Protein AF-A0A388NTK4-F1 (afdb_monomer_lite)

Structure (mmCIF, N/CA/C/O backbone):
data_AF-A0A388NTK4-F1
#
_entry.id   AF-A0A388NTK4-F1
#
loop_
_atom_site.group_PDB
_atom_site.id
_atom_site.type_symbol
_atom_site.label_atom_id
_atom_site.label_alt_id
_atom_site.label_comp_id
_atom_site.label_asym_id
_atom_site.label_entity_id
_atom_site.label_seq_id
_atom_site.pdbx_PDB_ins_code
_atom_site.Cartn_x
_atom_site.Cartn_y
_atom_site.Cartn_z
_atom_site.occupancy
_atom_site.B_iso_or_equiv
_atom_site.auth_seq_id
_atom_site.auth_comp_id
_atom_site.auth_asym_id
_atom_site.auth_atom_id
_atom_site.pdbx_PDB_model_num
ATOM 1 N N . MET A 1 1 ? 10.136 -12.941 16.688 1.00 29.27 1 MET A N 1
ATOM 2 C CA . MET A 1 1 ? 9.055 -11.933 16.617 1.00 29.27 1 MET A CA 1
ATOM 3 C C . MET A 1 1 ? 9.685 -10.572 16.359 1.00 29.27 1 MET A C 1
ATOM 5 O O . MET A 1 1 ? 10.262 -9.998 17.272 1.00 29.27 1 MET A O 1
ATOM 9 N N . GLY A 1 2 ? 9.682 -10.105 15.109 1.00 33.34 2 GLY A N 1
ATOM 10 C CA . GLY A 1 2 ? 10.228 -8.795 14.749 1.00 33.34 2 GLY A CA 1
ATOM 11 C C . GLY A 1 2 ? 9.126 -7.742 14.763 1.00 33.34 2 GLY A C 1
ATOM 12 O O . GLY A 1 2 ? 8.312 -7.706 13.849 1.00 33.34 2 GLY A O 1
ATOM 13 N N . HIS A 1 3 ? 9.092 -6.884 15.784 1.00 34.88 3 HIS A N 1
ATOM 14 C CA . HIS A 1 3 ? 8.273 -5.670 15.764 1.00 34.88 3 HIS A CA 1
ATOM 15 C C . HIS A 1 3 ? 8.955 -4.625 14.874 1.00 34.88 3 HIS A C 1
ATOM 17 O O . HIS A 1 3 ? 9.623 -3.715 15.368 1.00 34.88 3 HIS A O 1
ATOM 23 N N . GLN A 1 4 ? 8.825 -4.756 13.554 1.00 45.66 4 GLN A N 1
ATOM 24 C CA . GLN A 1 4 ? 9.273 -3.705 12.648 1.00 45.66 4 GLN A CA 1
ATOM 25 C C . GLN A 1 4 ? 8.197 -2.620 12.623 1.00 45.66 4 GLN A C 1
ATOM 27 O O . GLN A 1 4 ? 7.233 -2.709 11.876 1.00 45.66 4 GLN A 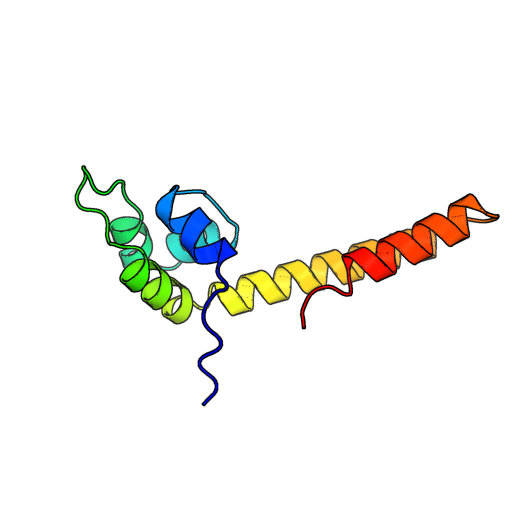O 1
ATOM 32 N N . ARG A 1 5 ? 8.334 -1.644 13.526 1.00 49.62 5 ARG A N 1
ATOM 33 C CA . ARG A 1 5 ? 7.432 -0.494 13.678 1.00 49.62 5 ARG A CA 1
ATOM 34 C C . ARG A 1 5 ? 7.169 0.147 12.314 1.00 49.62 5 ARG A C 1
ATOM 36 O O . ARG A 1 5 ? 8.127 0.420 11.591 1.00 49.62 5 ARG A O 1
ATOM 43 N N . LEU A 1 6 ? 5.900 0.426 12.005 1.00 56.50 6 LEU A N 1
ATOM 44 C CA . LEU A 1 6 ? 5.514 1.418 10.999 1.00 56.50 6 LEU A CA 1
ATOM 45 C C . LEU A 1 6 ? 6.482 2.612 11.091 1.00 56.50 6 LEU A C 1
ATOM 47 O O . LEU A 1 6 ? 6.669 3.184 12.168 1.00 56.50 6 LEU A O 1
ATOM 51 N N . GLY A 1 7 ? 7.197 2.893 10.000 1.00 55.41 7 GLY A N 1
ATOM 52 C CA . GLY A 1 7 ? 8.321 3.829 9.996 1.00 55.41 7 GLY A CA 1
ATOM 53 C C . GLY A 1 7 ? 7.919 5.251 10.403 1.00 55.41 7 GLY A C 1
ATOM 54 O O . GLY A 1 7 ? 6.741 5.600 10.447 1.00 55.41 7 GLY A O 1
ATOM 55 N N . LYS A 1 8 ? 8.913 6.114 10.654 1.00 56.06 8 LYS A N 1
ATOM 56 C CA . LYS A 1 8 ? 8.714 7.531 11.037 1.00 56.06 8 LYS A CA 1
ATOM 57 C C . LYS A 1 8 ? 7.708 8.268 10.134 1.00 56.06 8 LYS A C 1
ATOM 59 O O . LYS A 1 8 ? 6.916 9.062 10.632 1.00 56.06 8 LYS A O 1
ATOM 64 N N . SER A 1 9 ? 7.698 7.963 8.835 1.00 57.66 9 SER A N 1
ATOM 65 C CA . SER A 1 9 ? 6.777 8.553 7.855 1.00 57.66 9 SER A CA 1
ATOM 66 C C . SER A 1 9 ? 5.310 8.210 8.135 1.00 57.66 9 SER A C 1
ATOM 68 O O . SER A 1 9 ? 4.454 9.087 8.086 1.00 57.66 9 SER A O 1
ATOM 70 N N . SER A 1 10 ? 5.020 6.968 8.531 1.00 69.50 10 SER A N 1
ATOM 71 C CA . SER A 1 10 ? 3.665 6.535 8.882 1.00 69.50 10 SER A CA 1
ATOM 72 C C . SER A 1 10 ? 3.135 7.244 10.132 1.00 69.50 10 SER A C 1
ATOM 74 O O . SER A 1 10 ? 1.949 7.552 10.186 1.00 69.50 10 SER A O 1
ATOM 76 N N . SER A 1 11 ? 3.996 7.550 11.112 1.00 81.44 11 SER A N 1
ATOM 77 C CA . SER A 1 11 ? 3.599 8.307 12.313 1.00 81.44 11 SER A CA 1
ATOM 78 C C . SER A 1 11 ? 3.163 9.729 11.959 1.00 81.44 11 SER A C 1
ATOM 80 O O . SER A 1 11 ? 2.076 10.152 12.345 1.00 81.44 11 SER A O 1
ATOM 82 N N . SER A 1 12 ? 3.958 10.435 11.148 1.00 85.50 12 SER A N 1
ATOM 83 C CA . SER A 1 12 ? 3.640 11.803 10.716 1.00 85.50 12 SER A CA 1
ATOM 84 C C . SER A 1 12 ? 2.371 11.866 9.854 1.00 85.50 12 SER A C 1
ATOM 86 O O . SER A 1 12 ? 1.551 12.777 9.999 1.00 85.50 12 SER A O 1
ATOM 88 N N . ASP A 1 13 ? 2.157 10.876 8.983 1.00 89.94 13 ASP A N 1
ATOM 89 C CA . ASP A 1 13 ? 0.938 10.782 8.174 1.00 89.94 13 ASP A CA 1
ATOM 90 C C . ASP A 1 13 ? -0.313 10.523 9.031 1.00 89.94 13 ASP A C 1
ATOM 92 O O . ASP A 1 13 ? -1.381 11.071 8.750 1.00 89.94 13 ASP A O 1
ATOM 96 N N . ILE A 1 14 ? -0.188 9.733 10.103 1.00 92.50 14 ILE A N 1
ATOM 97 C CA . ILE A 1 14 ? -1.274 9.495 11.063 1.00 92.50 14 ILE A CA 1
ATOM 98 C C . ILE A 1 14 ? -1.566 10.756 11.885 1.00 92.50 14 ILE A C 1
ATOM 100 O O . ILE A 1 14 ? -2.732 11.136 12.006 1.00 92.50 14 ILE A O 1
ATOM 104 N N . GLU A 1 15 ? -0.532 11.430 12.395 1.00 91.06 15 GLU A N 1
ATOM 105 C CA . GLU A 1 15 ? -0.655 12.686 13.152 1.00 91.06 15 GLU A CA 1
ATOM 106 C C . GLU A 1 15 ? -1.387 13.763 12.341 1.00 91.06 15 GLU A C 1
ATOM 108 O O . GLU A 1 15 ? -2.290 14.429 12.845 1.00 91.06 15 GLU A O 1
ATOM 113 N N . SER A 1 16 ? -1.053 13.875 11.053 1.00 90.69 16 SER A N 1
ATOM 114 C CA . SER A 1 16 ? -1.671 14.821 10.113 1.00 90.69 16 SER A CA 1
ATOM 115 C C . SER A 1 16 ? -2.977 14.329 9.475 1.00 90.69 16 SER A C 1
ATOM 117 O O . SER A 1 16 ? -3.536 15.004 8.611 1.00 90.69 16 SER A O 1
ATOM 119 N N . ARG A 1 17 ? -3.491 13.171 9.900 1.00 92.06 17 ARG A N 1
ATOM 120 C CA . ARG A 1 17 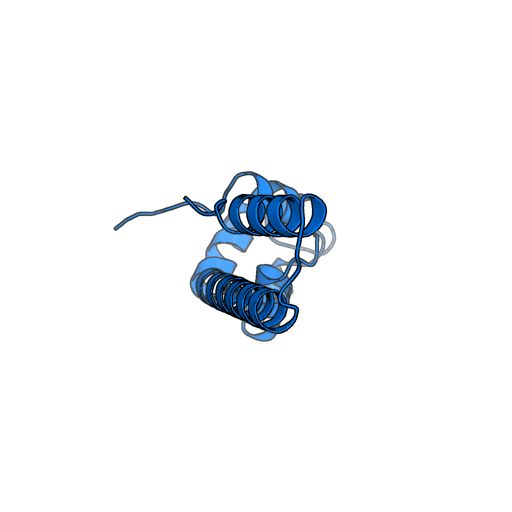? -4.742 12.568 9.414 1.00 92.06 17 ARG A CA 1
ATOM 121 C C . ARG A 1 17 ? -4.802 12.343 7.890 1.00 92.06 17 ARG A C 1
ATOM 123 O O . ARG A 1 17 ? -5.872 12.431 7.278 1.00 92.06 17 ARG A O 1
ATOM 130 N N . LYS A 1 18 ? -3.668 12.043 7.248 1.00 93.50 18 LYS A N 1
ATOM 131 C CA . LYS A 1 18 ? -3.618 11.778 5.801 1.00 93.50 18 LYS A CA 1
ATOM 132 C C . LYS A 1 18 ? -4.272 10.447 5.441 1.00 93.50 18 LYS A C 1
ATOM 134 O O . LYS A 1 18 ? -4.006 9.410 6.035 1.00 93.50 18 LYS A O 1
ATOM 139 N N . LYS A 1 19 ? -5.044 10.449 4.356 1.00 93.44 19 LYS A N 1
ATOM 140 C CA . LYS A 1 19 ? -5.671 9.247 3.787 1.00 93.44 19 LYS A CA 1
ATOM 141 C C . LYS A 1 19 ? -4.672 8.432 2.957 1.00 93.44 19 LYS A C 1
ATOM 143 O O . LYS A 1 19 ? -4.769 8.381 1.734 1.00 93.44 19 LYS A O 1
ATOM 148 N N . THR A 1 20 ? -3.691 7.825 3.615 1.00 94.81 20 THR A N 1
ATOM 149 C CA . THR A 1 20 ? -2.741 6.913 2.963 1.00 94.81 20 THR A CA 1
ATOM 150 C C . THR A 1 20 ? -3.385 5.550 2.694 1.00 94.81 20 THR A C 1
ATOM 152 O O . THR A 1 20 ? -4.390 5.192 3.311 1.00 94.81 20 THR A O 1
ATOM 155 N N . LEU A 1 21 ? -2.811 4.769 1.772 1.00 95.12 21 LEU A N 1
ATOM 156 C CA . LEU A 1 21 ? -3.321 3.442 1.407 1.00 95.12 21 LEU A CA 1
ATOM 157 C C . LEU A 1 21 ? -3.591 2.509 2.609 1.00 95.12 21 LEU A C 1
ATOM 159 O O . LEU A 1 21 ? -4.701 1.973 2.667 1.00 95.12 21 LEU A O 1
ATOM 163 N N . PRO A 1 22 ? -2.675 2.342 3.589 1.00 94.81 22 PRO A N 1
ATOM 164 C CA . PRO A 1 22 ? -2.950 1.488 4.744 1.00 94.81 22 PRO A CA 1
ATOM 165 C C . PRO A 1 22 ? -4.152 1.976 5.563 1.00 94.81 22 PRO A C 1
ATOM 167 O O . PRO A 1 22 ? -4.921 1.158 6.056 1.00 94.81 22 PRO A O 1
ATOM 170 N N . LEU A 1 23 ? -4.374 3.288 5.670 1.00 95.69 23 LEU A N 1
ATOM 171 C CA . LEU A 1 23 ? -5.505 3.840 6.418 1.00 95.69 23 LEU A CA 1
ATOM 172 C C . LEU A 1 23 ? -6.831 3.719 5.684 1.00 95.69 23 LEU A C 1
ATOM 174 O O . LEU A 1 23 ? -7.833 3.375 6.303 1.00 95.69 23 LEU A O 1
ATOM 178 N N . VAL A 1 24 ? -6.848 3.970 4.375 1.00 96.56 24 VAL A N 1
ATOM 179 C CA . VAL A 1 24 ? -8.063 3.795 3.568 1.00 96.56 24 VAL A CA 1
ATOM 180 C C . VAL A 1 24 ? -8.525 2.342 3.627 1.00 96.56 24 VAL A C 1
ATOM 182 O O . VAL A 1 24 ? -9.691 2.087 3.919 1.00 96.56 24 VAL A O 1
ATOM 185 N N . TYR A 1 25 ? -7.603 1.400 3.417 1.00 97.62 25 TYR A N 1
ATOM 186 C CA . TYR A 1 25 ? -7.903 -0.023 3.529 1.00 97.62 25 TYR A CA 1
ATOM 187 C C . TYR A 1 25 ? -8.283 -0.416 4.963 1.00 97.62 25 TYR A C 1
ATOM 189 O O . TYR A 1 25 ? -9.316 -1.041 5.185 1.00 97.62 25 TYR A O 1
ATOM 197 N N . GLY A 1 26 ? -7.488 -0.018 5.958 1.00 96.69 26 GLY A N 1
ATOM 198 C CA . GLY A 1 26 ? -7.747 -0.362 7.353 1.00 96.69 26 GLY A CA 1
ATOM 199 C C . GLY A 1 26 ? -9.131 0.101 7.823 1.00 96.69 26 GLY A C 1
ATOM 200 O O . GLY A 1 26 ? -9.873 -0.682 8.410 1.00 96.69 26 GLY A O 1
ATOM 201 N N . CYS A 1 27 ? -9.523 1.337 7.505 1.00 97.19 27 CYS A N 1
ATOM 202 C CA . CYS A 1 27 ? -10.851 1.865 7.829 1.00 97.19 27 CYS A CA 1
ATOM 203 C C . CYS A 1 27 ? -11.985 1.152 7.079 1.00 97.19 27 CYS A C 1
ATOM 205 O O . CYS A 1 27 ? -13.101 1.097 7.591 1.00 97.19 27 CYS A O 1
ATOM 207 N N . SER A 1 28 ? -11.732 0.611 5.881 1.00 97.81 28 SER A N 1
ATOM 208 C CA . SER A 1 28 ? -12.754 -0.124 5.127 1.00 97.81 28 SER A CA 1
ATOM 209 C C . SER A 1 28 ? -13.033 -1.513 5.700 1.00 97.81 28 SER A C 1
ATOM 211 O O . SER A 1 28 ? -14.119 -2.043 5.489 1.00 97.81 28 SER A O 1
ATOM 213 N N . VAL A 1 29 ? -12.063 -2.109 6.404 1.00 98.00 29 VAL A N 1
ATOM 214 C CA . VAL A 1 29 ? -12.172 -3.474 6.955 1.00 98.00 29 VAL A CA 1
ATOM 215 C C . VAL A 1 29 ? -12.313 -3.512 8.478 1.00 98.00 29 VAL A C 1
ATOM 217 O O . VAL A 1 29 ? -12.670 -4.548 9.031 1.00 98.00 29 VAL A O 1
ATOM 220 N N . SER A 1 30 ? -12.060 -2.397 9.169 1.00 98.06 30 SER A N 1
ATOM 221 C CA . SER A 1 30 ? -12.157 -2.289 10.626 1.00 98.06 30 SER A CA 1
ATOM 222 C C . SER A 1 30 ? -12.992 -1.070 11.036 1.00 98.06 30 SER A C 1
ATOM 224 O O . SER A 1 30 ? -12.498 0.063 11.015 1.00 98.06 30 SER A O 1
ATOM 226 N N . PRO A 1 31 ? -14.249 -1.279 11.480 1.00 97.50 31 PRO A N 1
ATOM 227 C CA . PRO A 1 31 ? -15.073 -0.212 12.048 1.00 97.50 31 PRO A CA 1
ATOM 228 C C . PRO A 1 31 ? -14.423 0.463 13.264 1.00 97.50 31 PRO A C 1
ATOM 230 O O . PRO A 1 31 ? -14.573 1.670 13.452 1.00 97.50 31 PRO A O 1
ATOM 233 N N . ALA A 1 32 ? -13.662 -0.295 14.063 1.00 97.50 32 ALA A N 1
ATOM 234 C CA . ALA A 1 32 ? -12.914 0.232 15.202 1.00 97.50 32 ALA A CA 1
ATOM 235 C C . ALA A 1 32 ? -11.838 1.230 14.752 1.00 97.50 32 ALA A C 1
ATOM 237 O O . ALA A 1 32 ? -11.749 2.329 15.295 1.00 97.50 32 ALA A O 1
ATOM 238 N N . LEU A 1 33 ? -11.084 0.896 13.700 1.00 97.31 33 LEU A N 1
ATOM 239 C CA . LEU A 1 33 ? -10.115 1.818 13.112 1.00 97.31 33 LEU A CA 1
ATOM 240 C C . LEU A 1 33 ? -10.800 3.042 12.493 1.00 97.31 33 LEU A C 1
ATOM 242 O O . LEU A 1 33 ? -10.326 4.158 12.684 1.00 97.31 33 LEU A O 1
ATOM 246 N N . ALA A 1 34 ? -11.939 2.875 11.819 1.00 96.75 34 ALA A N 1
ATOM 247 C CA . ALA A 1 34 ? -12.692 4.007 11.275 1.00 96.75 34 ALA A CA 1
ATOM 248 C C . ALA A 1 34 ? -13.166 4.985 12.370 1.00 96.75 34 ALA A C 1
ATOM 250 O O . ALA A 1 34 ? -13.107 6.202 12.180 1.00 96.75 34 ALA A O 1
ATOM 251 N N . ALA A 1 35 ? -13.596 4.473 13.528 1.00 96.88 35 ALA A N 1
ATOM 252 C CA . ALA A 1 35 ? -13.945 5.295 14.685 1.00 96.88 35 ALA A CA 1
ATOM 253 C C . ALA A 1 35 ? -12.709 5.988 15.287 1.00 96.88 35 ALA A C 1
ATOM 255 O O . ALA A 1 35 ? -12.724 7.203 15.493 1.00 96.88 35 ALA A O 1
ATOM 256 N N . ALA A 1 36 ? -11.621 5.239 15.484 1.00 96.62 36 ALA A N 1
ATOM 257 C CA . ALA A 1 36 ? -10.348 5.742 15.996 1.00 96.62 36 ALA A CA 1
ATOM 258 C C . ALA A 1 36 ? -9.712 6.800 15.072 1.00 96.62 36 ALA A C 1
ATOM 260 O O . ALA A 1 36 ? -9.037 7.728 15.531 1.00 96.62 36 ALA A O 1
ATOM 261 N N . TYR A 1 37 ? -9.946 6.715 13.758 1.00 96.31 37 TYR A N 1
ATOM 262 C CA . TYR A 1 37 ? -9.322 7.608 12.788 1.00 96.31 37 TYR A CA 1
ATOM 263 C C . TYR A 1 37 ? -10.008 8.987 12.628 1.00 96.31 37 TYR A C 1
ATOM 265 O O . TYR A 1 37 ? -9.540 9.823 11.851 1.00 96.31 37 TYR A O 1
ATOM 273 N N . ARG A 1 38 ? -11.051 9.292 13.408 1.00 93.69 38 ARG A N 1
ATOM 274 C CA . ARG A 1 38 ? -11.679 10.629 13.453 1.00 93.69 38 ARG A CA 1
ATOM 275 C C . ARG A 1 38 ? -10.729 11.718 13.978 1.00 93.69 38 ARG A C 1
ATOM 277 O O . ARG A 1 38 ? -9.771 11.392 14.666 1.00 93.69 38 ARG A O 1
ATOM 284 N N . PRO A 1 39 ? -10.968 13.014 13.705 1.00 91.00 39 PRO A N 1
ATOM 285 C CA . PRO A 1 39 ? -10.228 14.099 14.354 1.00 91.00 39 PRO A CA 1
ATOM 286 C C . PRO A 1 39 ? -10.183 13.942 15.883 1.00 91.00 39 PRO A C 1
ATOM 288 O O . PRO A 1 39 ? -11.166 13.520 16.489 1.00 91.00 39 PRO A O 1
ATOM 291 N N . LEU A 1 40 ? -9.072 14.330 16.523 1.00 89.12 40 LEU A N 1
ATOM 292 C CA . LEU A 1 40 ? -8.944 14.261 17.990 1.00 89.12 40 LEU A CA 1
ATOM 293 C C . LEU A 1 40 ? -10.046 15.066 18.700 1.00 89.12 40 LEU A C 1
ATOM 295 O O . LEU A 1 40 ? -10.618 14.599 19.677 1.00 89.12 40 LEU A O 1
ATOM 299 N N . SER A 1 41 ? -10.421 16.227 18.150 1.00 91.50 41 SER A N 1
ATOM 300 C CA . SER A 1 41 ? -11.539 17.052 18.638 1.00 91.50 41 SER A CA 1
ATOM 301 C C . SER A 1 41 ? -12.910 16.368 18.558 1.00 91.50 41 SER A C 1
ATOM 303 O O . SER A 1 41 ? -13.868 16.849 19.151 1.00 91.50 41 SER A O 1
ATOM 305 N N . GLN A 1 42 ? -13.011 15.250 17.837 1.00 93.31 42 GLN A N 1
ATOM 306 C CA . GLN A 1 42 ? -14.213 14.428 17.685 1.00 93.31 42 GLN A CA 1
ATOM 307 C C . GLN A 1 42 ? -14.063 13.057 18.371 1.00 93.31 42 GLN A C 1
ATOM 309 O O . GLN A 1 42 ? -14.766 12.110 18.017 1.00 93.31 42 GLN A O 1
ATOM 314 N N . GLY A 1 43 ? -13.132 12.935 19.324 1.00 93.12 43 GLY A N 1
ATOM 315 C CA . GLY A 1 43 ? -12.895 11.698 20.074 1.00 93.12 43 GLY A CA 1
ATOM 316 C C . GLY A 1 43 ? -12.059 10.657 19.327 1.00 93.12 43 GLY A C 1
ATOM 317 O O . GLY A 1 43 ? -12.142 9.473 19.635 1.00 93.12 43 GLY A O 1
ATOM 318 N N . GLY A 1 44 ? -11.284 11.074 18.325 1.00 94.44 44 GLY A N 1
ATOM 319 C CA . GLY A 1 44 ? -10.323 10.198 17.663 1.00 94.44 44 GLY A CA 1
ATOM 320 C C . GLY A 1 44 ? -9.207 9.713 18.586 1.00 94.44 44 GLY A C 1
ATOM 321 O O . GLY A 1 44 ? -8.852 10.367 19.564 1.00 94.44 44 GLY A O 1
ATOM 322 N N . ALA A 1 45 ? -8.602 8.592 18.212 1.00 96.31 45 ALA A N 1
ATOM 323 C CA . ALA A 1 45 ? -7.483 7.981 18.913 1.00 96.31 45 ALA A CA 1
ATOM 324 C C . ALA A 1 45 ? -6.146 8.679 18.621 1.00 96.31 45 ALA A C 1
ATOM 326 O O . ALA A 1 45 ? -5.987 9.359 17.600 1.00 96.31 45 ALA A O 1
ATOM 327 N N . GLY A 1 46 ? -5.162 8.462 19.494 1.00 94.56 46 GLY A N 1
ATOM 328 C CA . GLY A 1 46 ? -3.774 8.869 19.267 1.00 94.56 46 GLY A CA 1
ATOM 329 C C . GLY A 1 46 ? -3.031 7.953 18.285 1.00 94.56 46 GLY A C 1
ATOM 330 O O . GLY A 1 46 ? -3.469 6.846 17.970 1.00 94.56 46 GLY A O 1
ATOM 331 N N . THR A 1 47 ? -1.857 8.392 17.826 1.00 92.94 47 THR A N 1
ATOM 332 C CA . THR A 1 47 ? -1.067 7.697 16.792 1.00 92.94 47 THR A CA 1
ATOM 333 C C . THR A 1 47 ? -0.722 6.247 17.140 1.00 92.94 47 THR A C 1
ATOM 335 O O . THR A 1 47 ? -0.822 5.375 16.282 1.00 92.94 47 THR A O 1
ATOM 338 N N . ALA A 1 48 ? -0.355 5.964 18.394 1.00 92.38 48 ALA A N 1
ATOM 339 C CA . ALA A 1 48 ? 0.031 4.616 18.823 1.00 92.38 48 ALA A CA 1
ATOM 340 C C . ALA A 1 48 ? -1.124 3.603 18.724 1.00 92.38 48 ALA A C 1
ATOM 342 O O . ALA A 1 48 ? -0.922 2.470 18.291 1.00 92.38 48 ALA A O 1
ATOM 343 N N . GLU A 1 49 ? -2.338 4.021 19.081 1.00 95.38 49 GLU A N 1
ATOM 344 C CA . GLU A 1 49 ? -3.534 3.182 18.990 1.00 95.38 49 GLU A CA 1
ATOM 345 C C . GLU A 1 49 ? -3.919 2.928 17.528 1.00 95.38 49 GLU A C 1
ATOM 347 O O . GLU A 1 49 ? -4.182 1.791 17.141 1.00 95.38 49 GLU A O 1
ATOM 352 N N . ILE A 1 50 ? -3.853 3.962 16.683 1.00 95.94 50 ILE A N 1
ATOM 353 C CA . ILE A 1 50 ? -4.100 3.836 15.239 1.00 95.94 50 ILE A CA 1
ATOM 354 C C . ILE A 1 50 ? -3.105 2.857 14.598 1.00 95.94 50 ILE A C 1
ATOM 356 O O . ILE A 1 50 ? -3.504 2.027 13.783 1.00 95.94 50 ILE A O 1
ATOM 360 N N . ILE A 1 51 ? -1.827 2.912 14.986 1.00 94.31 51 ILE A N 1
ATOM 361 C CA . ILE A 1 51 ? -0.795 1.963 14.540 1.00 94.31 51 ILE A CA 1
ATOM 362 C C . ILE A 1 51 ? -1.163 0.526 14.928 1.00 94.31 51 ILE A C 1
ATOM 364 O O . ILE A 1 51 ? -1.105 -0.365 14.082 1.00 94.31 51 ILE A O 1
ATOM 368 N N . ALA A 1 52 ? -1.579 0.291 16.174 1.00 94.44 52 ALA A N 1
ATOM 369 C CA . ALA A 1 52 ? -1.968 -1.044 16.626 1.00 94.44 52 ALA A CA 1
ATOM 370 C C . ALA A 1 52 ? -3.187 -1.582 15.855 1.00 94.44 52 ALA A C 1
ATOM 372 O O . ALA A 1 52 ? -3.190 -2.737 15.428 1.00 94.44 52 ALA A O 1
ATOM 373 N N . LEU A 1 53 ? -4.191 -0.735 15.619 1.00 96.62 53 LEU A N 1
ATOM 374 C CA . LEU A 1 53 ? -5.385 -1.088 14.849 1.00 96.62 53 LEU A CA 1
ATOM 375 C C . LEU A 1 53 ? -5.071 -1.363 13.368 1.00 96.62 53 LEU A C 1
ATOM 377 O O . LEU A 1 53 ? -5.679 -2.247 12.768 1.00 96.62 53 LEU A O 1
ATOM 381 N N . LEU A 1 54 ? -4.108 -0.649 12.776 1.00 96.00 54 LEU A N 1
ATOM 382 C CA . LEU A 1 54 ? -3.629 -0.906 11.413 1.00 96.00 54 LEU A CA 1
ATOM 383 C C . LEU A 1 54 ? -2.935 -2.265 11.279 1.00 96.00 54 LEU A C 1
ATOM 385 O O . LEU A 1 54 ? -3.175 -2.978 10.301 1.00 96.00 54 LEU A O 1
ATOM 389 N N . GLU A 1 55 ? -2.095 -2.625 12.252 1.00 94.25 55 GLU A N 1
ATOM 390 C CA . GLU A 1 55 ? -1.447 -3.941 12.304 1.00 94.25 55 GLU A CA 1
ATOM 391 C C . GLU A 1 55 ? -2.495 -5.055 12.448 1.00 94.25 55 GLU A C 1
ATOM 393 O O . GLU A 1 55 ? -2.484 -6.019 11.683 1.00 94.25 55 GLU A O 1
ATOM 398 N N . GLN A 1 56 ? -3.472 -4.886 13.347 1.00 96.19 56 GLN A N 1
ATOM 399 C CA . GLN A 1 56 ? -4.579 -5.838 13.523 1.00 96.19 56 GLN A CA 1
ATOM 400 C C . GLN A 1 56 ? -5.445 -5.992 12.265 1.00 96.19 56 GLN A C 1
ATOM 402 O O . GLN A 1 56 ? -5.890 -7.094 11.955 1.00 96.19 56 GLN A O 1
ATOM 407 N N . ALA A 1 57 ? -5.664 -4.907 11.518 1.00 96.69 57 A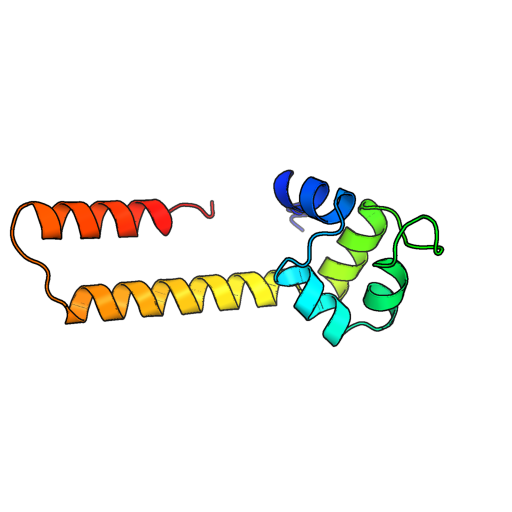LA A N 1
ATOM 408 C CA . ALA A 1 57 ? -6.414 -4.928 10.262 1.00 96.69 57 ALA A CA 1
ATOM 409 C C . ALA A 1 57 ? -5.633 -5.556 9.087 1.00 96.69 57 ALA A C 1
ATOM 411 O O . ALA A 1 57 ? -6.168 -5.660 7.982 1.00 96.69 57 ALA A O 1
ATOM 412 N N . GLY A 1 58 ? -4.360 -5.929 9.276 1.00 95.94 58 GLY A N 1
ATOM 413 C CA . GLY A 1 58 ? -3.503 -6.436 8.201 1.00 95.94 58 GLY A CA 1
ATOM 414 C C . GLY A 1 58 ? -3.196 -5.389 7.123 1.00 95.94 58 GLY A C 1
ATOM 415 O O . GLY A 1 58 ? -2.846 -5.736 5.992 1.00 95.94 58 GLY A O 1
ATOM 416 N N . ALA A 1 59 ? -3.332 -4.099 7.445 1.00 95.06 59 ALA A N 1
ATOM 417 C CA . ALA A 1 59 ? -3.225 -3.014 6.473 1.00 95.06 59 ALA A CA 1
ATOM 418 C C . ALA A 1 59 ? -1.829 -2.887 5.856 1.00 95.06 59 ALA A C 1
ATOM 420 O O . ALA A 1 59 ? -1.689 -2.495 4.692 1.00 95.06 59 ALA A O 1
ATOM 421 N N . ARG A 1 60 ? -0.801 -3.262 6.621 1.00 89.00 60 ARG A N 1
ATOM 422 C CA . ARG A 1 60 ? 0.579 -3.324 6.146 1.00 89.00 60 ARG A CA 1
ATOM 423 C C . ARG A 1 60 ? 0.748 -4.365 5.044 1.00 89.00 60 ARG A C 1
ATOM 425 O O . ARG A 1 60 ? 1.126 -4.001 3.937 1.00 89.00 60 ARG A O 1
ATOM 432 N N . ALA A 1 61 ? 0.395 -5.620 5.324 1.00 91.19 61 ALA A N 1
ATOM 433 C CA . ALA A 1 61 ? 0.520 -6.714 4.363 1.00 91.19 61 ALA A CA 1
ATOM 434 C C . ALA A 1 61 ? -0.258 -6.423 3.068 1.00 91.19 61 ALA A C 1
ATOM 436 O O . ALA A 1 61 ? 0.238 -6.664 1.968 1.00 91.19 61 ALA A O 1
ATOM 437 N N . TYR A 1 62 ? -1.452 -5.830 3.187 1.00 95.62 62 TYR A N 1
ATOM 438 C CA . TYR A 1 62 ? -2.217 -5.374 2.027 1.00 95.62 62 TYR A CA 1
ATOM 439 C C . TYR A 1 62 ? -1.460 -4.317 1.205 1.00 95.62 6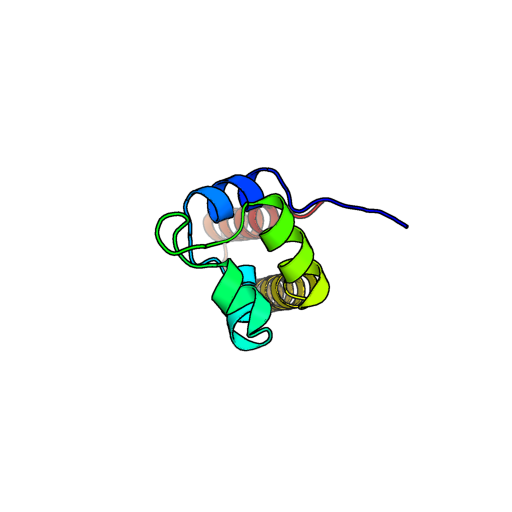2 TYR A C 1
ATOM 441 O O . TYR A 1 62 ? -1.358 -4.432 -0.017 1.00 95.62 62 TYR A O 1
ATOM 449 N N . THR A 1 63 ? -0.915 -3.296 1.867 1.00 92.88 63 THR A N 1
ATOM 450 C CA . THR A 1 63 ? -0.192 -2.195 1.213 1.00 92.88 63 THR A CA 1
ATOM 451 C C . THR A 1 63 ? 1.075 -2.695 0.519 1.00 92.88 63 THR A C 1
ATOM 453 O O . THR A 1 63 ? 1.277 -2.380 -0.652 1.00 92.88 63 THR A O 1
ATOM 456 N N . GLU A 1 64 ? 1.866 -3.540 1.182 1.00 90.94 64 GLU A N 1
ATOM 457 C CA . GLU A 1 64 ? 3.069 -4.160 0.608 1.00 90.94 64 GLU A CA 1
ATOM 458 C C . GLU A 1 64 ? 2.718 -5.010 -0.626 1.00 90.94 64 GLU A C 1
ATOM 460 O O . GLU A 1 64 ? 3.368 -4.914 -1.668 1.00 90.94 64 GLU A O 1
ATOM 465 N N . ALA A 1 65 ? 1.629 -5.785 -0.572 1.00 93.62 65 ALA A N 1
ATOM 466 C CA . ALA A 1 65 ? 1.173 -6.566 -1.721 1.00 93.62 65 ALA A CA 1
ATOM 467 C C . ALA A 1 65 ? 0.731 -5.684 -2.906 1.00 93.62 65 ALA A C 1
ATOM 469 O O . ALA A 1 65 ? 0.917 -6.064 -4.068 1.00 93.62 65 ALA A O 1
ATOM 470 N N . ARG A 1 66 ? 0.132 -4.512 -2.644 1.00 95.19 66 ARG A N 1
ATOM 471 C CA . ARG A 1 66 ? -0.225 -3.526 -3.682 1.00 95.19 66 ARG A CA 1
ATOM 472 C C . ARG A 1 66 ? 1.005 -2.853 -4.279 1.00 95.19 66 ARG A C 1
ATOM 474 O O . ARG A 1 66 ? 1.080 -2.751 -5.502 1.00 95.19 66 ARG A O 1
ATOM 481 N N . GLU A 1 67 ? 1.965 -2.461 -3.451 1.00 91.50 67 GLU A N 1
ATOM 482 C CA . GLU A 1 67 ? 3.233 -1.876 -3.892 1.00 91.50 67 GLU A CA 1
ATOM 483 C C . GLU A 1 67 ? 3.995 -2.840 -4.808 1.00 91.50 67 GLU A C 1
ATOM 485 O O . GLU A 1 67 ? 4.325 -2.492 -5.942 1.00 91.50 67 GLU A O 1
ATOM 490 N N . GLN A 1 68 ? 4.165 -4.093 -4.381 1.00 90.50 68 GLN A N 1
ATOM 491 C CA . GLN A 1 68 ? 4.826 -5.119 -5.189 1.00 90.50 68 GLN A CA 1
ATOM 492 C C . GLN A 1 68 ? 4.095 -5.395 -6.510 1.00 90.50 68 GLN A C 1
ATOM 494 O O . GLN A 1 68 ? 4.727 -5.643 -7.537 1.00 90.50 68 GLN A O 1
ATOM 499 N N . ALA A 1 69 ? 2.758 -5.375 -6.507 1.00 94.06 69 ALA A N 1
ATOM 500 C CA . ALA A 1 69 ? 1.981 -5.553 -7.731 1.00 94.06 69 ALA A CA 1
ATOM 501 C C . ALA A 1 69 ? 2.190 -4.389 -8.712 1.00 94.06 69 ALA A C 1
ATOM 503 O O . ALA A 1 69 ? 2.385 -4.630 -9.904 1.00 94.06 69 ALA A O 1
ATOM 504 N N . ALA A 1 70 ? 2.198 -3.149 -8.216 1.00 92.00 70 ALA A N 1
ATOM 505 C CA . ALA A 1 70 ? 2.464 -1.966 -9.028 1.00 92.00 70 ALA A CA 1
ATOM 506 C C . ALA A 1 70 ? 3.898 -1.964 -9.583 1.00 92.00 70 ALA A C 1
ATOM 508 O O . ALA A 1 70 ? 4.091 -1.684 -10.766 1.00 92.00 70 ALA A O 1
ATOM 509 N N . ALA A 1 71 ? 4.881 -2.352 -8.764 1.00 90.75 71 ALA A N 1
ATOM 510 C CA . ALA A 1 71 ? 6.277 -2.497 -9.168 1.00 90.75 71 ALA A CA 1
ATOM 511 C C . ALA A 1 71 ? 6.434 -3.479 -10.337 1.00 90.75 71 ALA A C 1
ATOM 513 O O . ALA A 1 71 ? 6.935 -3.108 -11.399 1.00 90.75 71 ALA A O 1
ATOM 514 N N . ARG A 1 72 ? 5.905 -4.702 -10.184 1.00 92.50 72 ARG A N 1
ATOM 515 C CA . ARG A 1 72 ? 5.940 -5.727 -11.242 1.00 92.50 72 ARG A CA 1
ATOM 516 C C . ARG A 1 72 ? 5.260 -5.257 -12.527 1.00 92.50 72 ARG A C 1
ATOM 518 O O . ARG A 1 72 ? 5.755 -5.521 -13.620 1.00 92.50 72 ARG A O 1
ATOM 525 N N . ALA A 1 73 ? 4.131 -4.556 -12.412 1.00 93.62 73 ALA A N 1
ATOM 526 C CA . ALA A 1 73 ? 3.435 -4.011 -13.573 1.00 93.62 73 ALA A CA 1
ATOM 527 C C . ALA A 1 73 ? 4.279 -2.947 -14.294 1.00 93.62 73 ALA A C 1
ATOM 529 O O . ALA A 1 73 ? 4.383 -2.982 -15.520 1.00 93.62 73 ALA A O 1
ATOM 530 N N . ALA A 1 74 ? 4.919 -2.038 -13.552 1.00 91.38 74 ALA A N 1
ATOM 531 C CA . ALA A 1 74 ? 5.788 -1.011 -14.120 1.00 91.38 74 ALA A CA 1
ATOM 532 C C . ALA A 1 74 ? 7.007 -1.616 -14.840 1.00 91.38 74 ALA A C 1
ATOM 534 O O . ALA A 1 74 ? 7.319 -1.209 -15.9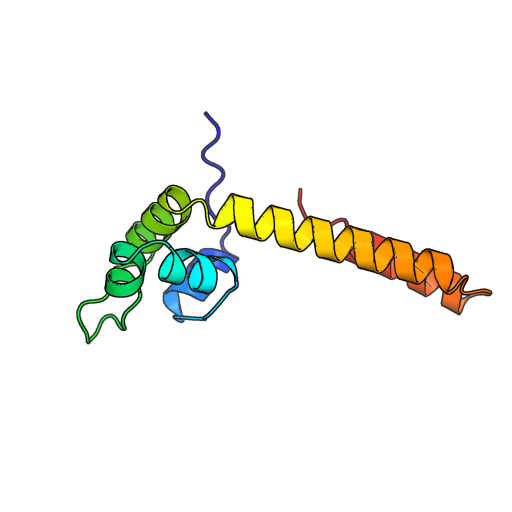60 1.00 91.38 74 ALA A O 1
ATOM 535 N N . GLU A 1 75 ? 7.652 -2.624 -14.247 1.00 92.19 75 GLU A N 1
ATOM 536 C CA . GLU A 1 75 ? 8.763 -3.353 -14.876 1.00 92.19 75 GLU A CA 1
ATOM 537 C C . GLU A 1 75 ? 8.333 -4.050 -16.171 1.00 92.19 75 GLU A C 1
ATOM 539 O O . GLU A 1 75 ? 9.012 -3.932 -17.194 1.00 92.19 75 GLU A O 1
ATOM 544 N N . ALA A 1 76 ? 7.179 -4.725 -16.157 1.00 94.00 76 ALA A N 1
ATOM 545 C CA . ALA A 1 76 ? 6.642 -5.390 -17.340 1.00 94.00 76 ALA A CA 1
ATOM 546 C C . ALA A 1 76 ? 6.366 -4.391 -18.477 1.00 94.00 76 ALA A C 1
ATOM 548 O O . ALA A 1 76 ? 6.748 -4.634 -19.623 1.00 94.00 76 ALA A O 1
ATOM 549 N N . GLN A 1 77 ? 5.763 -3.238 -18.169 1.00 94.69 77 GLN A N 1
ATOM 550 C CA . GLN A 1 77 ? 5.510 -2.189 -19.164 1.00 94.69 77 GLN A CA 1
ATOM 551 C C . GLN A 1 77 ? 6.809 -1.586 -19.711 1.00 94.69 77 GLN A C 1
ATOM 553 O O . GLN A 1 77 ? 6.934 -1.372 -20.918 1.00 94.69 77 GLN A O 1
ATOM 558 N N . LEU A 1 78 ? 7.812 -1.371 -18.856 1.00 93.62 78 LEU A N 1
ATOM 559 C CA . LEU A 1 78 ? 9.119 -0.882 -19.291 1.00 93.62 78 LEU A CA 1
ATOM 560 C C . LEU A 1 78 ? 9.822 -1.879 -20.226 1.00 93.62 78 LEU A C 1
ATOM 562 O O . LEU A 1 78 ? 10.431 -1.473 -21.221 1.00 93.62 78 LEU A O 1
ATOM 566 N N . ALA A 1 79 ? 9.719 -3.177 -19.929 1.00 92.50 79 ALA A N 1
ATOM 567 C CA . ALA A 1 79 ? 10.260 -4.235 -20.775 1.00 92.50 79 ALA A CA 1
ATOM 568 C C . ALA A 1 79 ? 9.575 -4.264 -22.151 1.00 92.50 79 ALA A C 1
ATOM 570 O O . ALA A 1 79 ? 10.262 -4.326 -23.175 1.00 92.50 79 ALA A O 1
ATOM 571 N N . LEU A 1 80 ? 8.242 -4.141 -22.186 1.00 96.94 80 LEU A N 1
ATOM 572 C CA . LEU A 1 80 ? 7.453 -4.086 -23.423 1.00 96.94 80 LEU A CA 1
ATOM 573 C C . LEU A 1 80 ? 7.783 -2.858 -24.281 1.00 96.94 80 LEU A C 1
ATOM 575 O O . LEU A 1 80 ? 7.892 -2.976 -25.501 1.00 96.94 80 LEU A O 1
ATOM 579 N N . ALA A 1 81 ? 8.005 -1.698 -23.658 1.00 96.12 81 ALA A N 1
ATOM 580 C CA . ALA A 1 81 ? 8.344 -0.460 -24.361 1.00 96.12 81 ALA A CA 1
ATOM 581 C C . ALA A 1 81 ? 9.726 -0.500 -25.044 1.00 96.12 81 ALA A C 1
ATOM 583 O O . ALA A 1 81 ? 10.000 0.309 -25.930 1.00 96.12 81 ALA A O 1
ATOM 584 N N . ARG A 1 82 ? 10.607 -1.431 -24.638 1.00 95.44 82 ARG A N 1
ATOM 585 C CA . ARG A 1 82 ? 11.965 -1.635 -25.184 1.00 95.44 82 ARG A CA 1
ATOM 586 C C . ARG A 1 82 ? 12.731 -0.320 -25.427 1.00 95.44 82 ARG A C 1
ATOM 588 O O . ARG A 1 82 ? 13.252 -0.124 -26.531 1.00 95.44 82 ARG A O 1
ATOM 595 N N . PRO A 1 83 ? 12.841 0.586 -24.437 1.00 94.75 83 PRO A N 1
ATOM 596 C CA . PRO A 1 83 ? 13.446 1.890 -24.667 1.00 94.75 83 PRO A CA 1
ATOM 597 C C . PRO A 1 83 ? 14.942 1.748 -24.984 1.00 94.75 83 PRO A C 1
ATOM 599 O O . PRO A 1 83 ? 15.669 0.968 -24.355 1.00 94.75 83 PRO A O 1
ATOM 602 N N . ARG A 1 84 ? 15.414 2.504 -25.980 1.00 95.06 84 ARG A N 1
ATOM 603 C CA . ARG A 1 84 ? 16.772 2.397 -26.541 1.00 95.06 84 ARG A CA 1
ATOM 604 C C . ARG A 1 84 ? 17.599 3.654 -26.295 1.00 95.06 84 ARG A C 1
ATOM 606 O O . ARG A 1 84 ? 17.085 4.694 -25.891 1.00 95.06 84 ARG A O 1
ATOM 613 N N . GLY A 1 85 ? 18.897 3.532 -26.562 1.00 97.00 85 GLY A N 1
ATOM 614 C CA . GLY A 1 85 ? 19.854 4.621 -26.423 1.00 97.00 85 GLY A CA 1
ATOM 615 C C . GLY A 1 85 ? 20.037 5.075 -24.976 1.00 97.00 85 GLY A C 1
ATOM 616 O O . GLY A 1 85 ? 19.645 4.397 -24.023 1.00 97.00 85 GLY A O 1
ATOM 617 N N . VAL A 1 8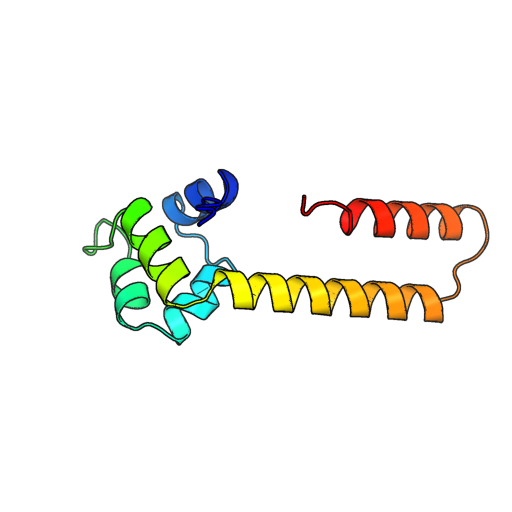6 ? 20.646 6.249 -24.832 1.00 97.12 86 VAL A N 1
ATOM 618 C CA . VAL A 1 86 ? 21.052 6.820 -23.541 1.00 97.12 86 VAL A CA 1
ATOM 619 C C . VAL A 1 86 ? 19.852 7.047 -22.617 1.00 97.12 86 VAL A C 1
ATOM 621 O O . VAL A 1 86 ? 19.883 6.652 -21.454 1.00 97.12 86 VAL A O 1
ATOM 624 N N . ALA A 1 87 ? 18.755 7.587 -23.158 1.00 94.94 87 ALA A N 1
ATOM 625 C CA . ALA A 1 87 ? 17.518 7.816 -22.413 1.00 94.94 87 ALA A CA 1
ATOM 626 C C . ALA A 1 87 ? 16.876 6.507 -21.925 1.00 94.94 87 ALA A C 1
ATOM 628 O O . ALA A 1 87 ? 16.416 6.432 -20.788 1.00 94.94 87 ALA A O 1
ATOM 629 N N . GLY A 1 88 ? 16.893 5.447 -22.742 1.00 95.19 88 GLY A N 1
ATOM 630 C CA . GLY A 1 88 ? 16.361 4.150 -22.329 1.00 95.19 88 GLY A CA 1
ATOM 631 C C . GLY A 1 88 ? 17.161 3.495 -21.205 1.00 95.19 88 GLY A C 1
ATOM 632 O O . GLY A 1 88 ? 16.578 2.878 -20.315 1.00 95.19 88 GLY A O 1
ATOM 633 N N . SER A 1 89 ? 18.485 3.659 -21.207 1.00 94.81 89 SER A N 1
ATOM 634 C CA . SER A 1 89 ? 19.332 3.212 -20.096 1.00 94.81 89 SER A CA 1
ATOM 635 C C . SER A 1 89 ? 19.089 4.026 -18.825 1.00 94.81 89 SER A C 1
ATOM 637 O O . SER A 1 89 ? 18.964 3.433 -17.755 1.00 94.81 89 SER A O 1
ATOM 639 N N . ALA A 1 90 ? 18.945 5.350 -18.939 1.00 95.62 90 ALA A N 1
ATOM 640 C CA . ALA A 1 90 ? 18.617 6.214 -17.805 1.00 95.62 90 ALA A CA 1
ATOM 641 C C . ALA A 1 90 ? 17.258 5.858 -17.182 1.00 95.62 90 ALA A C 1
ATOM 643 O O . ALA A 1 90 ? 17.147 5.762 -15.962 1.00 95.62 90 ALA A O 1
ATOM 644 N N . LEU A 1 91 ? 16.245 5.581 -18.010 1.00 94.50 91 LEU A N 1
ATOM 645 C CA . LEU A 1 91 ? 14.922 5.179 -17.534 1.00 94.50 91 LEU A CA 1
ATOM 646 C C . LEU A 1 91 ? 14.968 3.848 -16.771 1.00 94.50 91 LEU A C 1
ATOM 648 O O . LEU A 1 91 ? 14.402 3.755 -15.687 1.00 94.50 91 LEU A O 1
ATOM 652 N N . ARG A 1 92 ? 15.700 2.844 -17.278 1.00 91.31 92 ARG A N 1
ATOM 653 C CA . ARG A 1 92 ? 15.905 1.573 -16.556 1.00 91.31 92 ARG A CA 1
ATOM 654 C C . ARG A 1 92 ? 16.606 1.770 -15.213 1.00 91.31 92 ARG A C 1
ATOM 656 O O . ARG A 1 92 ? 16.189 1.174 -14.225 1.00 91.31 92 ARG A O 1
ATOM 663 N N . ALA A 1 93 ? 17.644 2.606 -15.175 1.00 91.88 93 ALA A N 1
ATOM 664 C CA . ALA A 1 93 ? 18.360 2.906 -13.939 1.00 91.88 93 ALA A CA 1
ATOM 665 C C . ALA A 1 93 ? 17.449 3.597 -12.912 1.00 91.88 93 ALA A C 1
ATOM 667 O O . ALA A 1 93 ? 17.428 3.199 -11.749 1.00 91.88 93 ALA A O 1
ATOM 668 N N . LEU A 1 94 ? 16.648 4.574 -13.349 1.00 92.31 94 LEU A N 1
ATOM 669 C CA . LEU A 1 94 ? 15.684 5.257 -12.487 1.00 92.31 94 LEU A CA 1
ATOM 670 C C . LEU A 1 94 ? 14.619 4.291 -11.950 1.00 92.31 94 LEU A C 1
ATOM 672 O O . LEU A 1 94 ? 14.335 4.307 -10.756 1.00 92.31 94 LEU A O 1
ATOM 676 N N . THR A 1 95 ? 14.060 3.420 -12.793 1.00 90.81 95 THR A N 1
ATOM 677 C CA . THR A 1 95 ? 13.095 2.402 -12.349 1.00 90.81 95 THR A CA 1
ATOM 678 C C . THR A 1 95 ? 13.704 1.485 -11.289 1.00 90.81 95 THR A C 1
ATOM 680 O O . THR A 1 95 ? 13.095 1.299 -10.240 1.00 90.81 95 THR A O 1
ATOM 683 N N . ALA A 1 96 ? 14.931 0.993 -11.491 1.00 87.50 96 ALA A N 1
ATOM 684 C CA . ALA A 1 96 ? 15.618 0.174 -10.490 1.00 87.50 96 ALA A CA 1
ATOM 685 C C . ALA A 1 96 ? 15.852 0.928 -9.165 1.00 87.50 96 ALA A C 1
ATOM 687 O O . ALA A 1 96 ? 15.690 0.354 -8.091 1.00 87.50 96 ALA A O 1
ATOM 688 N N . GLN A 1 97 ? 16.181 2.223 -9.218 1.00 89.94 97 GLN A N 1
ATOM 689 C CA . GLN A 1 97 ? 16.353 3.053 -8.018 1.00 89.94 97 GLN A CA 1
ATOM 690 C C . GLN A 1 97 ? 15.044 3.281 -7.255 1.00 89.94 97 GLN A C 1
ATOM 692 O O . GLN A 1 97 ? 15.048 3.270 -6.024 1.00 89.94 97 GLN A O 1
ATOM 697 N N . LEU A 1 98 ? 13.937 3.501 -7.969 1.00 87.94 98 LEU A N 1
ATOM 698 C CA . LEU A 1 98 ? 12.621 3.715 -7.364 1.00 87.94 98 LEU A CA 1
ATOM 699 C C . LEU A 1 98 ? 12.083 2.438 -6.709 1.00 87.94 98 LEU A C 1
ATOM 701 O O . LEU A 1 98 ? 11.484 2.520 -5.642 1.00 87.94 98 LEU A O 1
ATOM 705 N N . LEU A 1 99 ? 12.329 1.275 -7.317 1.00 83.25 99 LEU A N 1
ATOM 706 C CA . LEU A 1 99 ? 11.880 -0.024 -6.803 1.00 83.25 99 LEU A CA 1
ATOM 707 C C . LEU A 1 99 ? 12.825 -0.619 -5.744 1.00 83.25 99 LEU A C 1
ATOM 709 O O . LEU A 1 99 ? 12.414 -1.455 -4.948 1.00 83.25 99 LEU A O 1
ATOM 713 N N . GLY A 1 100 ? 14.078 -0.160 -5.687 1.00 74.50 100 GLY A N 1
ATOM 714 C CA . GLY A 1 100 ? 15.101 -0.600 -4.731 1.00 74.50 100 GLY A CA 1
ATOM 715 C C . GLY A 1 100 ? 15.044 0.059 -3.346 1.00 74.50 100 GLY A C 1
ATOM 716 O O . GLY A 1 100 ? 16.042 0.031 -2.627 1.00 74.50 100 GLY A O 1
ATOM 717 N N . ARG A 1 101 ? 13.921 0.675 -2.956 1.00 58.31 101 ARG A N 1
ATOM 718 C CA . ARG A 1 101 ? 13.732 1.288 -1.628 1.00 58.31 101 ARG A CA 1
ATOM 719 C C . ARG A 1 101 ? 12.581 0.643 -0.857 1.00 58.31 101 ARG A C 1
ATOM 721 O O . ARG A 1 101 ? 11.573 1.279 -0.588 1.00 58.31 101 ARG A O 1
ATOM 728 N N . ALA A 1 102 ? 12.805 -0.598 -0.445 1.00 38.19 102 ALA A N 1
ATOM 729 C CA . ALA A 1 102 ? 12.153 -1.217 0.706 1.00 38.19 102 ALA A CA 1
ATOM 730 C C . ALA A 1 102 ? 13.108 -2.269 1.298 1.00 38.19 102 ALA A C 1
ATOM 732 O O . ALA A 1 102 ? 12.930 -3.471 1.110 1.00 38.19 102 ALA A O 1
ATOM 733 N N . VAL A 1 103 ? 14.170 -1.798 1.959 1.00 35.62 103 VAL A N 1
ATOM 734 C CA . VAL A 1 103 ? 14.950 -2.583 2.931 1.00 35.62 103 VAL A CA 1
ATOM 735 C C . VAL A 1 103 ? 14.901 -1.842 4.256 1.00 35.62 103 VAL A C 1
ATOM 737 O O . VAL A 1 103 ? 15.109 -0.606 4.223 1.00 35.62 103 VAL A O 1
#

Foldseek 3Di:
DDPPAPDPVLLVCLVVLHPDQLLVQLVVQDVPLVQQSDPVVNVHNHSVVNSVSSVVSCSVVVVVVVLVVVLVVVVVVLVVVVDDDPVNVVVVVVSCVVNVPDD

pLDDT: mean 87.7, std 16.16, range [29.27, 98.06]

Sequence (103 aa):
MGHQRLGKSSSSDIESRKKTLPLVYGCSVSPALAAAYRPLSQGGAGTAEIIALLEQAGARAYTEAREQAAARAAEAQLALARPRGVAGSALRALTAQLLGRAV

Secondary structure (DSSP, 8-state):
-------HHHHHHHHTT---HHHHHHHHH-HHHHHHTS-GGGTPPPHHHHHHHHHHTTHHHHHHHHHHHHHHHHHHHHHHH---HHHHHHHHHHHHHHHT---

Radius of gyration: 17.79 Å; chains: 1; bounding box: 36×29×47 Å